Protein AF-A0A1H9KCN2-F1 (afdb_monomer)

Secondary structure (DSSP, 8-state):
------PEEEEEEEEEPPPPHHHHHHHHHHHHHHIIIIIHHHHHHHHHHHHHHHHS---HHHHHHHHHHHHHHHHHHHHHHHHHHHHS-HHHHHT-HHHHHHHHHHHHT-EEEEEE----HHHHHHHHHHHHHHHTTSPTT-EEEEEEEE-SS-EEEEEEEEEEE-

Radius of gyration: 21.63 Å; Cα contacts (8 Å, |Δi|>4): 217; chains: 1; bounding box: 53×31×70 Å

Solvent-accessible surface area (backbone atoms only — not comparable to full-atom values): 9187 Å² total; per-residue (Å²): 145,84,80,87,79,78,72,48,73,52,75,47,78,46,77,47,67,50,43,54,72,67,60,47,52,49,29,44,50,51,22,46,52,46,46,71,44,61,38,46,52,46,52,50,53,45,51,52,53,56,52,54,60,70,75,47,79,95,42,76,72,59,50,53,52,49,53,53,48,44,52,49,43,52,50,52,42,49,52,51,49,50,54,23,44,69,54,34,52,65,44,42,77,78,71,27,57,68,60,24,49,49,60,49,25,59,77,50,48,32,52,74,47,83,48,68,58,96,66,56,72,67,58,39,51,16,40,44,51,37,50,52,60,50,50,75,72,50,60,66,71,28,38,35,43,38,38,39,44,79,55,93,95,46,67,44,35,43,35,38,38,41,31,79,53,131

pLDDT: mean 90.13, std 10.5, range [42.56, 97.62]

Mean predicted aligned error: 6.19 Å

Structure (mmCIF, N/CA/C/O backbone):
data_AF-A0A1H9KCN2-F1
#
_entry.id   AF-A0A1H9KCN2-F1
#
loop_
_atom_site.group_PDB
_atom_site.id
_atom_site.type_symbol
_atom_site.label_atom_id
_atom_site.label_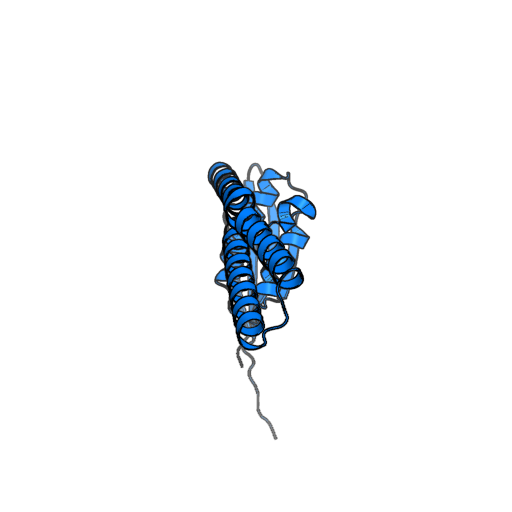alt_id
_atom_site.label_comp_id
_atom_site.label_asym_id
_atom_site.label_entity_id
_atom_site.label_seq_id
_atom_site.pdbx_PDB_ins_code
_atom_site.Cartn_x
_atom_site.Cartn_y
_atom_site.Cartn_z
_atom_site.occupancy
_atom_site.B_iso_or_equiv
_atom_site.auth_seq_id
_atom_site.auth_comp_id
_atom_site.auth_asym_id
_atom_site.auth_atom_id
_atom_site.pdbx_PDB_model_num
ATOM 1 N N . MET A 1 1 ? -31.052 -19.105 -33.909 1.00 42.56 1 MET A N 1
ATOM 2 C CA . MET A 1 1 ? -29.837 -19.694 -33.315 1.00 42.56 1 MET A CA 1
ATOM 3 C C . MET A 1 1 ? -28.618 -19.091 -34.001 1.00 42.56 1 MET A C 1
ATOM 5 O O . MET A 1 1 ? -28.196 -19.626 -35.012 1.00 42.56 1 MET A O 1
ATOM 9 N N . ASN A 1 2 ? -28.166 -17.924 -33.521 1.00 51.31 2 ASN A N 1
ATOM 10 C CA . ASN A 1 2 ? -26.773 -17.444 -33.496 1.00 51.31 2 ASN A CA 1
ATOM 11 C C . ASN A 1 2 ? -26.760 -16.040 -32.846 1.00 51.31 2 ASN A C 1
ATOM 13 O O . ASN A 1 2 ? -27.402 -15.145 -33.397 1.00 51.31 2 ASN A O 1
ATOM 17 N N . PRO A 1 3 ? -26.059 -15.810 -31.724 1.00 46.91 3 PRO A N 1
ATOM 18 C CA . PRO A 1 3 ? -25.582 -14.476 -31.404 1.00 46.91 3 PRO A CA 1
ATOM 19 C C . PRO A 1 3 ? -24.060 -14.512 -31.257 1.00 46.91 3 PRO A C 1
ATOM 21 O O . PRO A 1 3 ? -23.509 -15.115 -30.340 1.00 46.91 3 PRO A O 1
ATOM 24 N N . ILE A 1 4 ? -23.374 -13.841 -32.176 1.00 53.44 4 ILE A N 1
ATOM 25 C CA . ILE A 1 4 ? -21.955 -13.521 -32.045 1.00 53.44 4 ILE A CA 1
ATOM 26 C C . ILE A 1 4 ? -21.853 -12.457 -30.941 1.00 53.44 4 ILE A C 1
ATOM 28 O O . ILE A 1 4 ? -21.989 -11.265 -31.208 1.00 53.44 4 ILE A O 1
ATOM 32 N N . THR A 1 5 ? -21.642 -12.869 -29.690 1.00 50.44 5 THR A N 1
ATOM 33 C 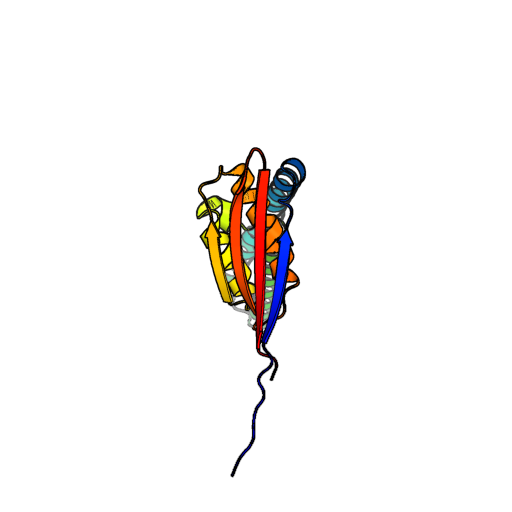CA . THR A 1 5 ? -21.125 -11.980 -28.642 1.00 50.44 5 THR A CA 1
ATOM 34 C C . THR A 1 5 ? -19.658 -11.721 -28.956 1.00 50.44 5 THR A C 1
ATOM 36 O O . THR A 1 5 ? -18.766 -12.517 -28.670 1.00 50.44 5 THR A O 1
ATOM 39 N N . ARG A 1 6 ? -19.404 -10.621 -29.663 1.00 47.88 6 ARG A N 1
ATOM 40 C CA . ARG A 1 6 ? -18.058 -10.197 -30.038 1.00 47.88 6 ARG A CA 1
ATOM 41 C C . ARG A 1 6 ? -17.423 -9.510 -28.830 1.00 47.88 6 ARG A C 1
ATOM 43 O O . ARG A 1 6 ? -17.562 -8.308 -28.654 1.00 47.88 6 ARG A O 1
ATOM 50 N N . TRP A 1 7 ? -16.765 -10.293 -27.984 1.00 55.81 7 TRP A N 1
ATOM 51 C CA . TRP A 1 7 ? -15.912 -9.791 -26.910 1.00 55.81 7 TRP A CA 1
ATOM 52 C C . TRP A 1 7 ? -14.724 -9.052 -27.534 1.00 55.81 7 TRP A C 1
ATOM 54 O O . TRP A 1 7 ? -13.924 -9.654 -28.252 1.00 55.81 7 TRP A O 1
ATOM 64 N N . TRP A 1 8 ? -14.603 -7.749 -27.293 1.00 61.22 8 TRP A N 1
ATOM 65 C CA . TRP A 1 8 ? -13.431 -6.982 -27.714 1.00 61.22 8 TRP A CA 1
ATOM 66 C C . TRP A 1 8 ? -12.437 -6.979 -26.554 1.00 61.22 8 TRP A C 1
ATOM 68 O O . TRP A 1 8 ? -12.775 -6.551 -25.448 1.00 61.22 8 TRP A O 1
ATOM 78 N N . ARG A 1 9 ? -11.213 -7.459 -26.791 1.00 71.44 9 ARG A N 1
ATOM 79 C CA . ARG A 1 9 ? -10.115 -7.311 -25.830 1.00 71.44 9 ARG A CA 1
ATOM 80 C C . ARG A 1 9 ? -9.362 -6.032 -26.143 1.00 71.44 9 ARG A C 1
ATOM 82 O O . ARG A 1 9 ? -8.805 -5.891 -27.232 1.00 71.44 9 ARG A O 1
ATOM 89 N N . ARG A 1 10 ? -9.361 -5.087 -25.204 1.00 80.19 10 ARG A N 1
ATOM 90 C CA . ARG A 1 10 ? -8.533 -3.887 -25.315 1.00 80.19 10 ARG A CA 1
ATOM 91 C C . ARG A 1 10 ? -7.201 -4.186 -24.649 1.00 80.19 10 ARG A C 1
ATOM 93 O O . ARG A 1 10 ? -7.153 -4.334 -23.432 1.00 80.19 10 ARG A O 1
ATOM 100 N N . VAL A 1 11 ? -6.152 -4.277 -25.461 1.00 87.38 11 VAL A N 1
ATOM 101 C CA . VAL A 1 11 ? -4.775 -4.415 -24.985 1.00 87.38 11 VAL A CA 1
ATOM 102 C C . VAL A 1 11 ? -4.088 -3.062 -25.088 1.00 87.38 11 VAL A C 1
ATOM 104 O O . VAL A 1 11 ? -4.148 -2.404 -26.130 1.00 87.38 11 VAL A O 1
ATOM 107 N N . ARG A 1 12 ? -3.444 -2.636 -24.005 1.00 91.88 12 ARG A N 1
ATOM 108 C CA . ARG A 1 12 ? -2.632 -1.422 -23.955 1.00 91.88 12 ARG A CA 1
ATOM 109 C C . ARG A 1 12 ? -1.282 -1.768 -23.351 1.00 91.88 12 ARG A C 1
ATOM 111 O O . ARG A 1 12 ? -1.225 -2.371 -22.290 1.00 91.88 12 ARG A O 1
ATOM 118 N N . THR A 1 13 ? -0.204 -1.337 -23.994 1.00 91.25 13 THR A N 1
ATOM 119 C CA . THR A 1 13 ? 1.143 -1.442 -23.426 1.00 91.25 13 THR A CA 1
ATOM 120 C C . THR A 1 13 ? 1.653 -0.052 -23.078 1.00 91.25 13 THR A C 1
ATOM 122 O O . THR A 1 13 ? 1.564 0.875 -23.886 1.00 91.25 13 THR A O 1
ATOM 125 N N . VAL A 1 14 ? 2.176 0.096 -21.867 1.00 93.38 14 VAL A N 1
ATOM 126 C CA . VAL A 1 14 ? 2.748 1.331 -21.336 1.00 93.38 14 VAL A CA 1
ATOM 127 C C . VAL A 1 14 ? 4.157 1.031 -20.854 1.00 93.38 14 VAL A C 1
ATOM 129 O O . VAL A 1 14 ? 4.377 0.079 -20.113 1.00 93.38 14 VAL A O 1
ATOM 132 N N . ARG A 1 15 ? 5.120 1.861 -21.252 1.00 94.06 15 ARG A N 1
ATOM 133 C CA . ARG A 1 15 ? 6.468 1.819 -20.688 1.00 94.06 15 ARG A CA 1
ATOM 134 C C . ARG A 1 15 ? 6.579 2.857 -19.586 1.00 94.06 15 ARG A C 1
ATOM 136 O O . ARG A 1 15 ? 6.456 4.052 -19.853 1.00 94.06 15 ARG A O 1
ATOM 143 N N . LEU A 1 16 ? 6.825 2.402 -18.367 1.00 93.38 16 LEU A N 1
ATOM 144 C CA . LEU A 1 16 ? 7.018 3.262 -17.212 1.00 93.38 16 LEU A CA 1
ATOM 145 C C . LEU A 1 16 ? 8.502 3.562 -17.025 1.00 93.38 16 LEU A C 1
ATOM 147 O O . LEU A 1 16 ? 9.373 2.698 -17.172 1.00 93.38 16 LEU A O 1
ATOM 151 N N . ARG A 1 17 ? 8.780 4.815 -16.673 1.00 91.56 17 ARG A N 1
ATOM 152 C CA . ARG A 1 17 ? 10.092 5.227 -16.190 1.00 91.56 17 ARG A CA 1
ATOM 153 C C . ARG A 1 17 ? 10.136 4.968 -14.681 1.00 91.56 17 ARG A C 1
ATOM 155 O O . ARG A 1 17 ? 9.235 5.447 -13.992 1.00 91.56 17 ARG A O 1
ATOM 162 N N . PRO A 1 18 ? 11.149 4.253 -14.160 1.00 91.56 18 PRO A N 1
ATOM 163 C CA . PRO A 1 18 ? 11.337 4.132 -12.720 1.00 91.56 18 PRO A CA 1
ATOM 164 C C . PRO A 1 18 ? 11.407 5.511 -12.058 1.00 91.56 18 PRO A C 1
ATOM 166 O O . PRO A 1 18 ? 11.976 6.449 -12.626 1.00 91.56 18 PRO A O 1
ATOM 169 N N . VAL A 1 19 ? 10.830 5.621 -10.863 1.00 94.56 19 VAL A N 1
ATOM 170 C CA . VAL A 1 19 ? 10.892 6.847 -10.059 1.00 94.56 19 VAL A CA 1
ATOM 171 C C . VAL A 1 19 ? 12.354 7.145 -9.728 1.00 94.56 19 VAL A C 1
ATOM 173 O O . VAL A 1 19 ? 13.133 6.233 -9.457 1.00 94.56 19 VAL A O 1
ATOM 176 N N . ASP A 1 20 ? 12.769 8.409 -9.774 1.00 93.62 20 ASP A N 1
ATOM 177 C CA . ASP A 1 20 ? 14.163 8.736 -9.489 1.00 93.62 20 ASP A CA 1
ATOM 178 C C . ASP A 1 20 ? 14.533 8.407 -8.023 1.00 93.62 20 ASP A C 1
ATOM 180 O O . ASP A 1 20 ? 13.669 8.448 -7.136 1.00 93.62 20 ASP A O 1
ATOM 184 N N . PRO A 1 21 ? 15.806 8.075 -7.734 1.00 91.69 21 PRO A N 1
ATOM 185 C CA . PRO A 1 21 ? 16.217 7.657 -6.394 1.00 91.69 21 PRO A CA 1
ATOM 186 C C . PRO A 1 21 ? 15.945 8.695 -5.299 1.00 91.69 21 PRO A C 1
ATOM 188 O O . PRO A 1 21 ? 15.625 8.320 -4.170 1.00 91.69 21 PRO A O 1
ATOM 191 N N . THR A 1 22 ? 16.035 9.988 -5.621 1.00 95.62 22 THR A N 1
ATOM 192 C CA . THR A 1 22 ? 15.799 11.079 -4.667 1.00 95.62 22 THR A CA 1
ATOM 193 C C . THR A 1 22 ? 14.328 11.134 -4.272 1.00 95.62 22 THR A C 1
ATOM 195 O O . THR A 1 22 ? 14.011 11.149 -3.083 1.00 95.62 22 THR A O 1
ATOM 198 N N . THR A 1 23 ? 13.418 11.071 -5.244 1.00 96.56 23 THR A N 1
ATOM 199 C CA . THR A 1 23 ? 11.975 10.991 -4.993 1.00 96.56 23 THR A CA 1
ATOM 200 C C . THR A 1 23 ? 11.601 9.703 -4.259 1.00 96.56 23 THR A C 1
ATOM 202 O O . THR A 1 23 ? 10.761 9.739 -3.360 1.00 96.56 23 THR A O 1
ATOM 205 N N . CYS A 1 24 ? 12.241 8.569 -4.570 1.00 95.12 24 CYS A N 1
ATOM 206 C CA . CYS A 1 24 ? 12.040 7.321 -3.822 1.00 95.12 24 CYS A CA 1
ATOM 207 C C . CYS A 1 24 ? 12.402 7.487 -2.341 1.00 95.12 24 CYS A C 1
ATOM 209 O O . CYS A 1 24 ? 11.624 7.105 -1.465 1.00 95.12 24 CYS A O 1
ATOM 211 N N . ALA A 1 25 ? 13.571 8.070 -2.061 1.00 95.25 25 ALA A N 1
ATOM 212 C CA . ALA A 1 25 ? 14.034 8.320 -0.702 1.00 95.25 25 ALA A CA 1
ATOM 213 C C . ALA A 1 25 ? 13.110 9.294 0.042 1.00 95.25 25 ALA A C 1
ATOM 215 O O . ALA A 1 25 ? 12.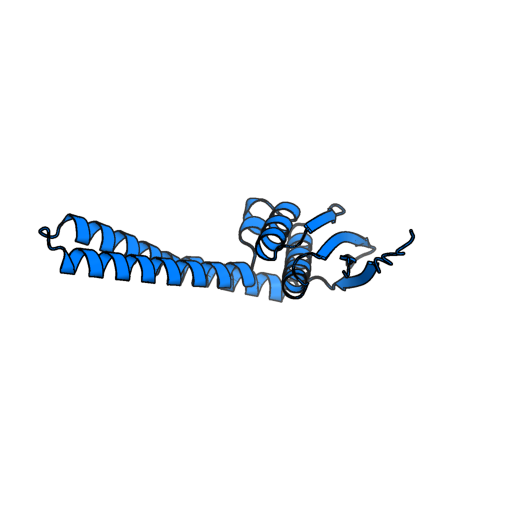755 9.030 1.189 1.00 95.25 25 ALA A O 1
ATOM 216 N N . LEU A 1 26 ? 12.663 10.365 -0.623 1.00 97.62 26 LEU A N 1
ATOM 217 C CA . LEU A 1 26 ? 11.714 11.325 -0.061 1.00 97.62 26 LEU A CA 1
ATOM 218 C C . LEU A 1 26 ? 10.378 10.659 0.290 1.00 97.62 26 LEU A C 1
ATOM 220 O O . LEU A 1 26 ? 9.910 10.798 1.415 1.00 97.62 26 LEU A O 1
ATOM 224 N N . ARG A 1 27 ? 9.780 9.902 -0.639 1.00 97.25 27 ARG A N 1
ATOM 225 C CA . ARG A 1 27 ? 8.501 9.204 -0.409 1.00 97.25 27 ARG A CA 1
ATOM 226 C C . ARG A 1 27 ? 8.592 8.208 0.740 1.00 97.25 27 ARG A C 1
ATOM 228 O O . ARG A 1 27 ? 7.682 8.151 1.559 1.00 97.25 27 ARG A O 1
ATOM 235 N N . ARG A 1 28 ? 9.698 7.464 0.827 1.00 95.38 28 ARG A N 1
ATOM 236 C CA . ARG A 1 28 ? 9.964 6.557 1.948 1.00 95.38 28 ARG A CA 1
ATOM 237 C C . ARG A 1 28 ? 10.134 7.309 3.270 1.00 95.38 28 ARG A C 1
ATOM 239 O O . ARG A 1 28 ? 9.636 6.854 4.289 1.00 95.38 28 ARG A O 1
ATOM 246 N N . GLY A 1 29 ? 10.833 8.444 3.259 1.00 95.25 29 GLY A N 1
ATOM 247 C CA . GLY A 1 29 ? 10.976 9.303 4.436 1.00 95.25 29 GLY A CA 1
ATOM 248 C C . GLY A 1 29 ? 9.625 9.815 4.931 1.00 95.25 29 GLY A C 1
ATOM 249 O O . GLY A 1 29 ? 9.318 9.663 6.104 1.00 95.25 29 GLY A O 1
ATOM 250 N N . LEU A 1 30 ? 8.789 10.324 4.022 1.00 96.25 30 LEU A N 1
ATOM 251 C CA . LEU A 1 30 ? 7.445 10.808 4.341 1.00 96.25 30 LEU A CA 1
ATOM 252 C C . LEU A 1 30 ? 6.529 9.703 4.879 1.00 96.25 30 LEU A C 1
ATOM 254 O O . LEU A 1 30 ? 5.803 9.937 5.840 1.00 96.25 30 LEU A O 1
ATOM 258 N N . GLU A 1 31 ? 6.555 8.510 4.279 1.00 95.31 31 GLU A N 1
ATOM 259 C CA . GLU A 1 31 ? 5.802 7.357 4.788 1.00 95.31 31 GLU A CA 1
ATOM 260 C C . GLU A 1 31 ? 6.227 7.004 6.213 1.00 95.31 31 GLU A C 1
ATOM 262 O O . GLU A 1 31 ? 5.377 6.877 7.095 1.00 95.31 31 GLU A O 1
ATOM 267 N N . ARG A 1 32 ? 7.538 6.941 6.459 1.00 94.31 32 ARG A N 1
ATOM 268 C CA . ARG A 1 32 ? 8.074 6.671 7.788 1.00 94.31 32 ARG A CA 1
ATOM 269 C C . ARG A 1 32 ? 7.677 7.751 8.789 1.00 94.31 32 ARG A C 1
ATOM 271 O O . ARG A 1 32 ? 7.217 7.415 9.869 1.00 94.31 32 ARG A O 1
ATOM 278 N N . ASP A 1 33 ? 7.807 9.028 8.442 1.00 95.31 33 ASP A N 1
ATOM 279 C CA . ASP A 1 33 ? 7.463 10.135 9.342 1.00 95.31 33 ASP A CA 1
ATOM 280 C C . ASP A 1 33 ? 5.958 10.146 9.676 1.00 95.31 33 ASP A C 1
ATOM 282 O O . ASP A 1 33 ? 5.566 10.447 10.808 1.00 95.31 33 ASP A O 1
ATOM 286 N N . LEU A 1 34 ? 5.107 9.769 8.714 1.00 94.00 34 LEU A N 1
ATOM 287 C CA . LEU A 1 34 ? 3.665 9.623 8.910 1.00 94.00 34 LEU A CA 1
ATOM 288 C C . LEU A 1 34 ? 3.327 8.456 9.848 1.00 94.00 34 LEU A C 1
ATOM 290 O O . LEU A 1 34 ? 2.450 8.580 10.710 1.00 94.00 34 LEU A O 1
ATOM 294 N N . ASN A 1 35 ? 4.014 7.327 9.679 1.00 91.00 35 ASN A N 1
ATOM 295 C CA . ASN A 1 35 ? 3.764 6.133 10.470 1.00 91.00 35 ASN A CA 1
ATOM 296 C C . ASN A 1 35 ? 4.352 6.257 11.885 1.00 91.00 35 ASN A C 1
ATOM 298 O O . ASN A 1 35 ? 3.648 6.036 12.869 1.00 91.00 35 ASN A O 1
ATOM 302 N N . ASP A 1 36 ? 5.611 6.674 11.996 1.00 92.00 36 ASP A N 1
ATOM 303 C CA . ASP A 1 36 ? 6.328 6.792 13.266 1.00 92.00 36 ASP A CA 1
ATOM 304 C C . ASP A 1 36 ? 5.818 7.957 14.125 1.00 92.00 36 ASP A C 1
ATOM 306 O O . ASP A 1 36 ? 5.896 7.907 15.348 1.00 92.00 36 ASP A O 1
ATOM 310 N N . GLY A 1 37 ? 5.271 9.012 13.518 1.00 92.50 37 GLY A N 1
ATOM 311 C CA . GLY A 1 37 ? 4.725 10.148 14.257 1.00 92.50 37 GLY A CA 1
ATOM 312 C C . GLY A 1 37 ? 3.212 10.031 14.480 1.00 92.50 37 GLY A C 1
ATOM 313 O O . GLY A 1 37 ? 2.768 9.507 15.506 1.00 92.50 37 GLY A O 1
ATOM 314 N N . PRO A 1 38 ? 2.385 10.584 13.574 1.00 94.38 38 PRO A N 1
ATOM 315 C CA . PRO A 1 38 ? 0.932 10.607 13.722 1.00 94.38 38 PRO A CA 1
ATOM 316 C C . PRO A 1 38 ? 0.288 9.241 13.986 1.00 94.38 38 PRO A C 1
ATOM 318 O O . PRO A 1 38 ? -0.491 9.134 14.932 1.00 94.38 38 PRO A O 1
ATOM 321 N N . ALA A 1 39 ? 0.613 8.205 13.204 1.00 94.44 39 ALA A N 1
ATOM 322 C CA . ALA A 1 39 ? -0.075 6.917 13.317 1.00 94.44 39 ALA A CA 1
ATOM 323 C C . ALA A 1 39 ? 0.218 6.214 14.654 1.00 94.44 39 ALA A C 1
ATOM 325 O O . ALA A 1 39 ? -0.710 5.740 15.310 1.00 94.44 39 ALA A O 1
ATOM 326 N N . GLN A 1 40 ? 1.477 6.208 15.110 1.00 95.19 40 GLN A N 1
ATOM 327 C CA . GLN A 1 40 ? 1.837 5.674 16.429 1.00 95.19 40 GLN A CA 1
ATOM 328 C C . GLN A 1 40 ? 1.136 6.418 17.573 1.00 95.19 40 GLN A C 1
ATOM 330 O O . GLN A 1 40 ? 0.629 5.777 18.493 1.00 95.19 40 GLN A O 1
ATOM 335 N N . ARG A 1 41 ? 1.035 7.754 17.509 1.00 95.62 41 ARG A N 1
ATOM 336 C CA . ARG A 1 41 ? 0.314 8.532 18.533 1.00 95.62 41 ARG A CA 1
ATOM 337 C C . ARG A 1 41 ? -1.181 8.221 18.560 1.00 95.62 41 ARG A C 1
ATOM 339 O O . ARG A 1 41 ? -1.735 8.053 19.639 1.00 95.62 41 ARG A O 1
ATOM 346 N N . VAL A 1 42 ? -1.832 8.107 17.400 1.00 96.69 42 VAL A N 1
ATOM 347 C CA . VAL A 1 42 ? -3.258 7.731 17.323 1.00 96.69 42 VAL A CA 1
ATOM 348 C C . VAL A 1 42 ? -3.482 6.319 17.873 1.00 96.69 42 VAL A C 1
ATOM 350 O O . VAL A 1 42 ? -4.437 6.091 18.617 1.00 96.69 42 VAL A O 1
ATOM 353 N N . ALA A 1 43 ? -2.583 5.379 17.569 1.00 96.31 43 ALA A N 1
ATOM 354 C CA . ALA A 1 43 ? -2.643 4.028 18.119 1.00 96.31 43 ALA A CA 1
ATOM 355 C C . ALA A 1 43 ? -2.492 4.022 19.651 1.00 96.31 43 ALA A C 1
ATOM 357 O O . ALA A 1 43 ? -3.276 3.363 20.330 1.00 96.31 43 ALA A O 1
ATOM 358 N N . ALA A 1 44 ? -1.547 4.794 20.199 1.00 96.44 44 ALA A N 1
ATOM 359 C CA . ALA A 1 44 ? -1.364 4.927 21.645 1.00 96.44 44 ALA A CA 1
ATOM 360 C C . ALA A 1 44 ? -2.610 5.508 22.332 1.00 96.44 44 ALA A C 1
ATOM 362 O O . ALA A 1 44 ? -3.103 4.922 23.290 1.00 96.44 44 ALA A O 1
ATOM 363 N N . LEU A 1 45 ? -3.182 6.586 21.784 1.00 96.12 45 LEU A N 1
ATOM 364 C CA . LEU A 1 45 ? -4.420 7.184 22.301 1.00 96.12 45 LEU A CA 1
ATOM 365 C C . LEU A 1 45 ? -5.605 6.209 22.263 1.00 96.12 45 LEU A C 1
ATOM 367 O O . LEU A 1 45 ? -6.430 6.209 23.171 1.00 96.12 45 LEU A O 1
ATOM 371 N N . SER A 1 46 ? -5.682 5.357 21.237 1.00 95.19 46 SER A N 1
ATOM 372 C CA . SER A 1 46 ? -6.724 4.324 21.141 1.00 95.19 46 SER A CA 1
ATOM 373 C C . SER A 1 46 ? -6.601 3.293 22.267 1.00 95.19 46 SER A C 1
ATOM 375 O O . SER A 1 46 ? -7.606 2.893 22.850 1.00 95.19 46 SER A O 1
ATOM 377 N N . VAL A 1 47 ? -5.368 2.890 22.597 1.00 95.50 47 VAL A N 1
ATOM 378 C CA . VAL A 1 47 ? -5.086 1.971 23.711 1.00 95.50 47 VAL A CA 1
ATOM 379 C C . VAL A 1 47 ? -5.386 2.635 25.053 1.00 95.50 47 VAL A C 1
ATOM 381 O O . VAL A 1 47 ? -6.080 2.038 25.871 1.00 95.50 47 VAL A O 1
ATOM 384 N N . GLU A 1 48 ? -4.919 3.866 25.277 1.00 95.38 48 GLU A N 1
ATOM 385 C CA . GLU A 1 48 ? -5.196 4.619 26.508 1.00 95.38 48 GLU A CA 1
ATOM 386 C C . GLU A 1 48 ? -6.701 4.785 26.744 1.00 95.38 48 GLU A C 1
ATOM 388 O O . GLU A 1 48 ? -7.179 4.541 27.849 1.00 95.38 48 GLU A O 1
ATOM 393 N N . LEU A 1 49 ? -7.468 5.111 25.699 1.00 94.44 49 LEU A N 1
ATOM 394 C CA . LEU A 1 49 ? -8.924 5.211 25.784 1.00 94.44 49 LEU A CA 1
ATOM 395 C C . LEU A 1 49 ? -9.577 3.871 26.162 1.00 94.44 49 LEU A C 1
ATOM 397 O O . LEU A 1 49 ? -10.513 3.855 26.957 1.00 94.44 49 LEU A O 1
ATOM 401 N N . GLY A 1 50 ? -9.080 2.754 25.623 1.00 91.88 50 GLY A N 1
ATOM 402 C CA . GLY A 1 50 ? -9.555 1.414 25.982 1.00 91.88 50 GLY A CA 1
ATOM 403 C C . GLY A 1 50 ? -9.200 0.983 27.405 1.00 91.88 50 GLY A C 1
ATOM 404 O O . GLY A 1 50 ? -9.965 0.261 28.035 1.00 91.88 50 GLY A O 1
ATOM 405 N N . LEU A 1 51 ? -8.074 1.444 27.950 1.00 93.69 51 LEU A N 1
ATOM 406 C CA . L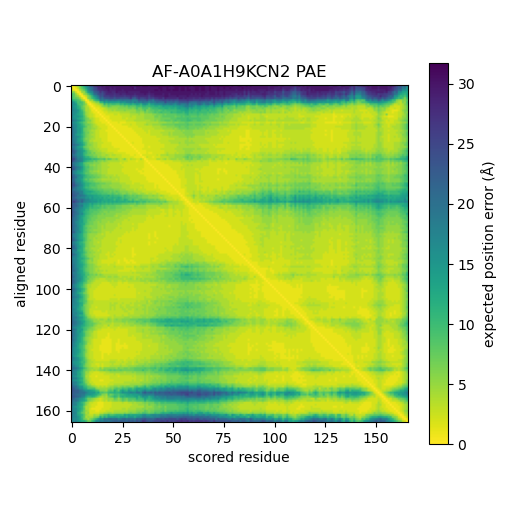EU A 1 51 ? -7.750 1.219 29.361 1.00 93.69 51 LEU A CA 1
ATOM 407 C C . LEU A 1 51 ? -8.664 2.050 30.266 1.00 93.69 51 LEU A C 1
ATOM 409 O O . LEU A 1 51 ? -9.268 1.512 31.189 1.00 93.69 51 LEU A O 1
ATOM 413 N N . LEU A 1 52 ? -8.855 3.332 29.941 1.00 91.81 52 LEU A N 1
ATOM 414 C CA . LEU A 1 52 ? -9.760 4.210 30.684 1.00 91.81 52 LEU A CA 1
ATOM 415 C C . LEU A 1 52 ? -11.199 3.684 30.691 1.00 91.81 52 LEU A C 1
ATOM 417 O O . LEU A 1 52 ? -11.881 3.812 31.702 1.00 91.81 52 LEU A O 1
ATOM 421 N N . SER A 1 53 ? -11.666 3.066 29.602 1.00 89.44 53 SER A N 1
ATOM 422 C CA . SER A 1 53 ? -13.011 2.481 29.562 1.00 89.44 53 SER A CA 1
ATOM 423 C C . SER A 1 53 ? -13.198 1.313 30.523 1.00 89.44 53 SER A C 1
ATOM 425 O O . SER A 1 53 ? -14.310 1.094 30.989 1.00 89.44 53 SER A O 1
ATOM 427 N N . VAL A 1 54 ? -12.128 0.574 30.831 1.00 90.25 54 VAL A N 1
ATOM 428 C CA . VAL A 1 54 ? -12.166 -0.543 31.787 1.00 90.25 54 VAL A CA 1
ATOM 429 C C . VAL A 1 54 ? -12.242 -0.042 33.232 1.00 90.25 54 VAL A C 1
ATOM 431 O O . VAL A 1 54 ? -12.879 -0.685 34.064 1.00 90.25 54 VAL A O 1
ATOM 434 N N . ASP A 1 55 ? -11.636 1.109 33.527 1.00 90.56 55 ASP A N 1
ATOM 435 C CA . ASP A 1 55 ? -11.588 1.683 34.879 1.00 90.56 55 ASP A CA 1
ATOM 436 C C . ASP A 1 55 ? -12.861 2.466 35.263 1.00 90.56 55 ASP A C 1
ATOM 438 O O . ASP A 1 55 ? -13.040 2.851 36.425 1.00 90.56 55 ASP A O 1
ATOM 442 N N . LEU A 1 56 ? -13.752 2.733 34.303 1.00 88.88 56 LEU A N 1
ATOM 443 C CA . LEU A 1 56 ? -14.965 3.519 34.518 1.00 88.88 56 LEU A CA 1
ATOM 444 C C . LEU A 1 56 ? -16.132 2.663 35.051 1.00 88.88 56 LEU A C 1
ATOM 446 O O . LEU A 1 56 ? -16.302 1.514 34.646 1.00 88.88 56 LEU A O 1
ATOM 450 N N . PRO A 1 57 ? -16.992 3.219 35.931 1.00 91.56 57 PRO A N 1
ATOM 451 C CA . PRO A 1 57 ? -18.237 2.565 36.320 1.00 91.56 57 PRO A CA 1
ATOM 452 C C . PRO A 1 57 ? -19.135 2.331 35.106 1.00 91.56 57 PRO A C 1
ATOM 454 O O . PRO A 1 57 ? -19.237 3.204 34.240 1.00 91.56 57 PRO A O 1
ATOM 457 N N . ASP A 1 58 ? -19.842 1.200 35.089 1.00 89.94 58 ASP A N 1
ATOM 458 C CA . ASP A 1 58 ? -20.716 0.850 33.972 1.00 89.94 58 ASP A CA 1
ATOM 459 C C . ASP A 1 58 ? -21.793 1.923 33.740 1.00 89.94 58 ASP A C 1
ATOM 461 O O . ASP A 1 58 ? -22.649 2.194 34.590 1.00 89.94 58 ASP A O 1
ATOM 465 N N . ASN A 1 59 ? -21.720 2.563 32.575 1.00 93.31 59 ASN A N 1
ATOM 466 C CA . ASN A 1 59 ? -22.665 3.568 32.127 1.00 93.31 59 ASN A CA 1
ATOM 467 C C . ASN A 1 59 ? -22.897 3.387 30.620 1.00 93.31 59 ASN A C 1
ATOM 469 O O . ASN A 1 59 ? -22.051 3.795 29.822 1.00 93.31 59 ASN A O 1
ATOM 473 N N . PRO A 1 60 ? -24.063 2.863 30.199 1.00 90.94 60 PRO A N 1
ATOM 474 C CA . PRO A 1 60 ? -24.331 2.552 28.794 1.00 90.94 60 PRO A CA 1
ATOM 475 C C . PRO A 1 60 ? -24.161 3.737 27.836 1.00 90.94 60 PRO A C 1
ATOM 477 O O . PRO A 1 60 ? -23.746 3.560 26.694 1.00 90.94 60 PRO A O 1
ATOM 480 N N . THR A 1 61 ? -24.461 4.958 28.292 1.00 93.50 61 THR A N 1
ATOM 481 C CA . THR A 1 61 ? -24.315 6.163 27.459 1.00 93.50 61 THR A CA 1
ATOM 482 C C . THR A 1 61 ? -22.846 6.542 27.286 1.00 93.50 61 THR A C 1
ATOM 484 O O . THR A 1 61 ? -22.440 6.964 26.206 1.00 93.50 61 THR A O 1
ATOM 487 N N . LEU A 1 62 ? -22.046 6.408 28.347 1.00 92.38 62 LEU A N 1
ATOM 488 C CA . LEU A 1 62 ? -20.613 6.682 28.299 1.00 92.38 62 LEU A CA 1
ATOM 489 C C . LEU A 1 62 ? -19.875 5.619 27.480 1.00 92.38 62 LEU A C 1
ATOM 491 O O . LEU A 1 62 ? -19.066 5.986 26.634 1.00 92.38 62 LEU A O 1
ATOM 495 N N . ASN A 1 63 ? -20.215 4.341 27.669 1.00 91.56 63 ASN A N 1
ATOM 496 C CA . ASN A 1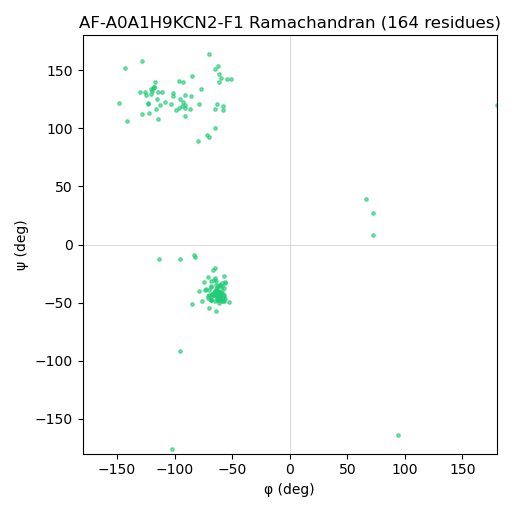 63 ? -19.648 3.222 26.915 1.00 91.56 63 ASN A CA 1
ATOM 497 C C . ASN A 1 63 ? -19.872 3.415 25.410 1.00 91.56 63 ASN A C 1
ATOM 499 O O . ASN A 1 63 ? -18.914 3.399 24.647 1.00 91.56 63 ASN A O 1
ATOM 503 N N . GLY A 1 64 ? -21.105 3.739 24.994 1.00 93.44 64 GLY A N 1
ATOM 504 C CA . GLY A 1 64 ? -21.402 3.998 23.581 1.00 93.44 64 GLY A CA 1
ATOM 505 C C . GLY A 1 64 ? -20.579 5.149 22.985 1.00 93.44 64 GLY A C 1
ATOM 506 O O . GLY A 1 64 ? -20.085 5.041 21.867 1.00 93.44 64 GLY A O 1
ATOM 507 N N . ARG A 1 65 ? -20.350 6.231 23.743 1.00 94.81 65 ARG A N 1
ATOM 508 C CA . ARG A 1 65 ? -19.490 7.344 23.295 1.00 94.81 65 ARG A CA 1
ATOM 509 C C . ARG A 1 65 ? -18.019 6.951 23.189 1.00 94.81 65 ARG A C 1
ATOM 511 O O . ARG A 1 65 ? -17.318 7.458 22.317 1.00 94.81 65 ARG A O 1
ATOM 518 N N . ILE A 1 66 ? -17.535 6.100 24.091 1.00 94.38 66 ILE A N 1
ATOM 519 C CA . ILE A 1 66 ? -16.162 5.599 24.029 1.00 94.38 66 ILE A CA 1
ATOM 520 C C . ILE A 1 66 ? -15.989 4.698 22.804 1.00 94.38 66 ILE A C 1
ATOM 522 O O . ILE A 1 66 ? -15.018 4.881 22.073 1.00 94.38 66 ILE A O 1
ATOM 526 N N . ASP A 1 67 ? -16.944 3.810 22.534 1.00 93.12 67 ASP A N 1
ATOM 527 C CA . ASP A 1 67 ? -16.930 2.948 21.348 1.00 93.12 67 ASP A CA 1
ATOM 528 C C . ASP A 1 67 ? -16.924 3.779 20.052 1.00 93.12 67 ASP A C 1
ATOM 530 O O . ASP A 1 67 ? -16.129 3.524 19.144 1.00 93.12 67 ASP A O 1
ATOM 534 N N . GLU A 1 68 ? -17.745 4.834 19.975 1.00 96.12 68 GLU A N 1
ATOM 535 C CA . GLU A 1 68 ? -17.750 5.782 18.849 1.00 96.12 68 GLU A CA 1
ATOM 536 C C . GLU A 1 68 ? -16.392 6.481 18.662 1.00 96.12 68 GLU A C 1
ATOM 538 O O . GLU A 1 68 ? -15.899 6.625 17.535 1.00 96.12 68 GLU A O 1
ATOM 543 N N . LEU A 1 69 ? -15.757 6.905 19.759 1.00 96.31 69 LEU A N 1
ATOM 544 C CA . LEU A 1 69 ? -14.435 7.532 19.728 1.00 96.31 69 LEU A CA 1
ATOM 545 C C . LEU A 1 69 ? -13.342 6.542 19.311 1.00 96.31 69 LEU A C 1
ATOM 547 O O . LEU A 1 69 ? -12.4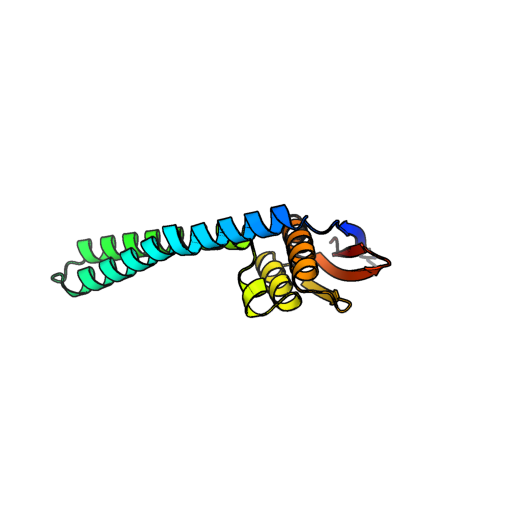99 6.890 18.484 1.00 96.31 69 LEU A O 1
ATOM 551 N N . GLN A 1 70 ? -13.366 5.309 19.822 1.00 95.69 70 GLN A N 1
ATOM 552 C CA . GLN A 1 70 ? -12.442 4.253 19.403 1.00 95.69 70 GLN A CA 1
ATOM 553 C C . GLN A 1 70 ? -12.601 3.931 17.916 1.00 95.69 70 GLN A C 1
ATOM 555 O O . GLN A 1 70 ? -11.602 3.839 17.200 1.00 95.69 70 GLN A O 1
ATOM 560 N N . GLY A 1 71 ? -13.840 3.832 17.427 1.00 96.56 71 GLY A N 1
ATOM 561 C CA . GLY A 1 71 ? -14.129 3.654 16.005 1.00 96.56 71 GLY A CA 1
ATOM 562 C C . GLY A 1 71 ? -13.586 4.805 15.154 1.00 96.56 71 GLY A C 1
ATOM 563 O O . GLY A 1 71 ? -12.966 4.572 14.116 1.00 96.56 71 GLY A O 1
ATOM 564 N N . SER A 1 72 ? -13.734 6.044 15.628 1.00 97.19 72 SER A N 1
ATOM 565 C CA . SER A 1 72 ? -13.204 7.236 14.951 1.00 97.19 72 SER A CA 1
ATOM 566 C C . SER A 1 72 ? -11.671 7.246 14.906 1.00 97.19 72 SER A C 1
ATOM 568 O O . SER A 1 72 ? -11.088 7.523 13.860 1.00 97.19 72 SER A O 1
ATOM 570 N N . LEU A 1 73 ? -10.996 6.892 16.005 1.00 96.94 73 LEU A N 1
ATOM 571 C CA . LEU A 1 73 ? -9.533 6.774 16.037 1.00 96.94 73 LEU A CA 1
ATOM 572 C C . LEU A 1 73 ? -9.030 5.650 15.123 1.00 96.94 73 LEU A C 1
ATOM 574 O O . LEU A 1 73 ? -8.031 5.827 14.423 1.00 96.94 73 LEU A O 1
ATOM 578 N N . ALA A 1 74 ? -9.734 4.517 15.083 1.00 95.94 74 ALA A N 1
ATOM 579 C CA . ALA A 1 74 ? -9.419 3.415 14.182 1.00 95.94 74 ALA A CA 1
ATOM 580 C C . ALA A 1 74 ? -9.562 3.824 12.706 1.00 95.94 74 ALA A C 1
ATOM 582 O O . ALA A 1 74 ? -8.698 3.477 11.898 1.00 95.94 74 ALA A O 1
ATOM 583 N N . ALA A 1 75 ? -10.596 4.599 12.364 1.00 97.19 75 ALA A N 1
ATOM 584 C CA . ALA A 1 75 ? -10.781 5.147 11.022 1.00 97.19 75 ALA A CA 1
ATOM 585 C C . ALA A 1 75 ? -9.642 6.105 10.638 1.00 97.19 75 ALA A C 1
ATOM 587 O O . ALA A 1 75 ? -9.012 5.919 9.600 1.00 97.19 75 ALA A O 1
ATOM 588 N N . VAL A 1 76 ? -9.287 7.050 11.517 1.00 97.06 76 VAL A N 1
ATOM 589 C CA . VAL A 1 76 ? -8.148 7.961 11.296 1.00 97.06 76 VAL A CA 1
ATOM 590 C C . VAL A 1 76 ? -6.844 7.181 11.108 1.00 97.06 76 VAL A C 1
ATOM 592 O O . VAL A 1 76 ? -6.043 7.490 10.227 1.00 97.06 76 VAL A O 1
ATOM 595 N N . LEU A 1 77 ? -6.615 6.139 11.909 1.00 96.06 77 LEU A N 1
ATOM 596 C CA . LEU A 1 77 ? -5.431 5.296 11.775 1.00 96.06 77 LEU A CA 1
ATOM 597 C C . LEU A 1 77 ? -5.405 4.539 10.438 1.00 96.06 77 LEU A C 1
ATOM 599 O O . LEU A 1 77 ? -4.335 4.381 9.846 1.00 96.06 77 LEU A O 1
ATOM 603 N N . ALA A 1 78 ? -6.560 4.070 9.960 1.00 94.69 78 ALA A N 1
ATOM 604 C CA . ALA A 1 78 ? -6.684 3.445 8.648 1.00 94.69 78 ALA A CA 1
ATOM 605 C C . ALA A 1 78 ? -6.358 4.443 7.525 1.00 94.69 78 ALA A C 1
ATOM 607 O O . ALA A 1 78 ? -5.514 4.137 6.685 1.00 94.69 78 ALA A O 1
ATOM 608 N N . GLU A 1 79 ? -6.913 5.657 7.567 1.00 95.31 79 GLU A N 1
ATOM 609 C CA . GLU A 1 79 ? -6.628 6.724 6.596 1.00 95.31 79 GLU A CA 1
ATOM 610 C C . GLU A 1 79 ? -5.134 7.082 6.553 1.00 95.31 79 GLU A C 1
ATOM 612 O O . GLU A 1 79 ? -4.536 7.166 5.480 1.00 95.31 79 GLU A O 1
ATOM 617 N N . LEU A 1 80 ? -4.484 7.222 7.714 1.00 95.19 80 LEU A N 1
ATOM 618 C CA . LEU A 1 80 ? -3.042 7.487 7.784 1.00 95.19 80 LEU A CA 1
ATOM 619 C C . LEU A 1 80 ? -2.223 6.370 7.124 1.00 95.19 80 LEU A C 1
ATOM 621 O O . LEU A 1 80 ? -1.269 6.646 6.394 1.00 95.19 80 LEU A O 1
ATOM 625 N N . ARG A 1 81 ? -2.600 5.105 7.340 1.00 92.44 81 ARG A N 1
ATOM 626 C CA . ARG A 1 81 ? -1.941 3.950 6.708 1.00 92.44 81 ARG A CA 1
ATOM 627 C C . ARG A 1 81 ? -2.193 3.891 5.208 1.00 92.44 81 ARG A C 1
ATOM 629 O O . ARG A 1 81 ? -1.294 3.507 4.461 1.00 92.44 81 ARG A O 1
ATOM 636 N N . GLU A 1 82 ? -3.381 4.276 4.753 1.00 91.94 82 GLU A N 1
ATOM 637 C CA . GLU A 1 82 ? -3.683 4.389 3.327 1.00 91.94 82 GLU A CA 1
ATOM 638 C C . GLU A 1 82 ? -2.817 5.459 2.661 1.00 91.94 82 GLU A C 1
ATOM 640 O O . GLU A 1 82 ? -2.200 5.188 1.627 1.00 91.94 82 GLU A O 1
ATOM 645 N N . ILE A 1 83 ? -2.681 6.630 3.290 1.00 94.00 83 ILE A N 1
ATOM 646 C CA . ILE A 1 83 ? -1.803 7.706 2.817 1.00 94.00 83 ILE A CA 1
ATOM 647 C C . ILE A 1 83 ? -0.343 7.232 2.794 1.00 94.00 83 ILE A C 1
ATOM 649 O O . ILE A 1 83 ? 0.337 7.378 1.775 1.00 94.00 83 ILE A O 1
ATOM 653 N N . GLY A 1 84 ? 0.137 6.604 3.871 1.00 94.06 84 GLY A N 1
ATOM 654 C CA . GLY A 1 84 ? 1.493 6.052 3.946 1.00 94.06 84 GLY A CA 1
ATOM 655 C C . GLY A 1 84 ? 1.754 5.022 2.846 1.00 94.06 84 GLY A C 1
ATOM 656 O O . GLY A 1 84 ? 2.710 5.144 2.083 1.00 94.06 84 GLY A O 1
ATOM 657 N N . GLY A 1 85 ? 0.835 4.072 2.665 1.00 91.62 85 GLY A N 1
ATOM 658 C CA . GLY A 1 85 ? 0.915 3.060 1.614 1.00 91.62 85 GLY A CA 1
ATOM 659 C C . GLY A 1 85 ? 0.777 3.614 0.190 1.00 91.62 85 GLY A C 1
ATOM 660 O O . GLY A 1 85 ? 1.219 2.960 -0.761 1.00 91.62 85 GLY A O 1
ATOM 661 N N . ALA A 1 86 ? 0.180 4.798 0.013 1.00 92.06 86 ALA A N 1
ATOM 662 C CA . ALA A 1 86 ? 0.178 5.516 -1.259 1.00 92.06 86 ALA A CA 1
ATOM 663 C C . ALA A 1 86 ? 1.559 6.123 -1.563 1.00 92.06 86 ALA A C 1
ATOM 665 O O . ALA A 1 86 ? 2.028 6.068 -2.708 1.00 92.06 86 ALA A O 1
ATOM 666 N N . LEU A 1 87 ? 2.243 6.633 -0.536 1.00 94.94 87 LEU A N 1
ATOM 667 C CA . LEU A 1 87 ? 3.600 7.164 -0.634 1.00 94.94 87 LEU A CA 1
ATOM 668 C C . LEU A 1 87 ? 4.621 6.055 -0.879 1.00 94.94 87 LEU A C 1
ATOM 670 O O . LEU A 1 87 ? 5.352 6.126 -1.865 1.00 94.94 87 LEU A O 1
ATOM 674 N N . TYR A 1 88 ? 4.659 5.030 -0.034 1.00 94.88 88 TYR A N 1
ATOM 675 C CA . TYR A 1 88 ? 5.608 3.929 -0.147 1.00 94.88 88 TYR A CA 1
ATOM 676 C C . TYR A 1 88 ? 4.974 2.630 0.375 1.00 94.88 88 TYR A C 1
ATOM 678 O O . TYR A 1 88 ? 4.561 2.580 1.530 1.00 94.88 88 TYR A O 1
ATOM 686 N N . PRO A 1 89 ? 4.872 1.556 -0.432 1.00 93.00 89 PRO A N 1
ATOM 687 C CA . PRO A 1 89 ? 4.292 0.304 0.045 1.00 93.00 89 PRO A CA 1
ATOM 688 C C . PRO A 1 89 ? 5.132 -0.293 1.192 1.00 93.00 89 PRO A C 1
ATOM 690 O O . PRO A 1 89 ? 6.302 -0.604 0.968 1.00 93.00 89 PRO A O 1
ATOM 693 N N . PRO A 1 90 ? 4.580 -0.520 2.399 1.00 90.00 90 PRO A N 1
ATOM 694 C CA . PRO A 1 90 ? 5.361 -1.039 3.528 1.00 90.00 90 PRO A CA 1
ATOM 695 C C . PRO A 1 90 ? 5.922 -2.443 3.246 1.00 90.00 90 PRO A C 1
ATOM 697 O O . PRO A 1 90 ? 7.076 -2.727 3.572 1.00 90.00 90 PRO A O 1
ATOM 700 N N . VAL A 1 91 ? 5.152 -3.263 2.518 1.00 93.12 91 VAL A N 1
ATOM 701 C CA . VAL A 1 91 ? 5.519 -4.617 2.058 1.00 93.12 91 VAL A CA 1
ATOM 702 C C . VAL A 1 91 ? 6.807 -4.618 1.221 1.00 93.12 91 VAL A C 1
ATOM 704 O O . VAL A 1 91 ? 7.569 -5.580 1.233 1.00 93.12 91 VAL A O 1
ATOM 707 N N . LEU A 1 92 ? 7.127 -3.511 0.541 1.00 92.44 92 LEU A N 1
ATOM 708 C CA . LEU A 1 92 ? 8.361 -3.394 -0.245 1.00 92.44 92 LEU A CA 1
ATOM 709 C C . LEU A 1 92 ? 9.612 -3.429 0.640 1.00 92.44 92 LEU A C 1
ATOM 711 O O . LEU A 1 92 ? 10.679 -3.864 0.205 1.00 92.44 92 LEU A O 1
ATOM 715 N N . SER A 1 93 ? 9.501 -2.945 1.878 1.00 88.88 93 SER A N 1
ATOM 716 C CA . SER A 1 93 ? 10.607 -2.965 2.831 1.00 88.88 93 SER A CA 1
ATOM 717 C C . SER A 1 93 ? 10.792 -4.337 3.477 1.00 88.88 93 SER A C 1
ATOM 719 O O . SER A 1 93 ? 11.948 -4.737 3.650 1.00 88.88 93 SER A O 1
ATOM 721 N N . SER A 1 94 ? 9.694 -5.025 3.810 1.00 90.62 94 SER A N 1
ATOM 722 C CA . SER A 1 94 ? 9.682 -6.313 4.518 1.00 90.62 94 SER A CA 1
ATOM 723 C C . SER A 1 94 ? 9.858 -7.517 3.593 1.00 90.62 94 SER A C 1
ATOM 725 O O . SER A 1 94 ? 10.750 -8.327 3.826 1.00 90.62 94 SER A O 1
ATOM 727 N N . ASP A 1 95 ? 9.060 -7.600 2.529 1.00 91.31 95 ASP A N 1
ATOM 728 C CA . ASP A 1 95 ? 8.887 -8.810 1.709 1.00 91.31 95 ASP A CA 1
ATOM 729 C C . ASP A 1 95 ? 9.429 -8.639 0.281 1.00 91.31 95 ASP A C 1
ATOM 731 O O . ASP A 1 95 ? 9.629 -9.604 -0.454 1.00 91.31 95 ASP A O 1
ATOM 735 N N . GLY A 1 96 ? 9.740 -7.400 -0.106 1.00 90.44 96 GLY A N 1
ATOM 736 C CA . GLY A 1 96 ? 10.414 -7.083 -1.359 1.00 90.44 96 GLY A CA 1
ATOM 737 C C . GLY A 1 96 ? 9.468 -6.743 -2.509 1.00 90.44 96 GLY A C 1
ATOM 738 O O . GLY A 1 96 ? 8.313 -6.377 -2.320 1.00 90.44 96 GLY A O 1
ATOM 739 N N . PHE A 1 97 ? 10.013 -6.782 -3.725 1.00 92.31 97 PHE A N 1
ATOM 740 C CA . PHE A 1 97 ? 9.420 -6.167 -4.915 1.00 92.31 97 PHE A CA 1
ATOM 741 C C . PHE A 1 97 ? 8.077 -6.773 -5.338 1.00 92.31 97 PHE A C 1
ATOM 743 O O . PHE A 1 97 ? 7.077 -6.067 -5.439 1.00 92.31 97 PHE A O 1
ATOM 750 N N . GLU A 1 98 ? 8.060 -8.078 -5.596 1.00 93.88 98 GLU A N 1
ATOM 751 C CA . GLU A 1 98 ? 6.891 -8.771 -6.136 1.00 93.88 98 GLU A CA 1
ATOM 752 C C . GLU A 1 98 ? 5.733 -8.836 -5.123 1.00 93.88 98 GLU A C 1
ATOM 754 O O . GLU A 1 98 ? 4.633 -8.398 -5.479 1.00 93.88 98 GLU A O 1
ATOM 759 N N . PRO A 1 99 ? 5.946 -9.221 -3.844 1.00 95.19 99 PRO A N 1
ATOM 760 C CA . PRO A 1 99 ? 4.883 -9.176 -2.837 1.00 95.19 99 PRO A CA 1
ATOM 761 C C . PRO A 1 99 ? 4.277 -7.780 -2.660 1.00 95.19 99 PRO A C 1
ATOM 763 O O . PRO A 1 99 ? 3.064 -7.641 -2.502 1.00 95.19 99 PRO A O 1
ATOM 766 N N . ALA A 1 100 ? 5.095 -6.725 -2.741 1.00 95.38 100 ALA A N 1
ATOM 767 C CA . ALA A 1 100 ? 4.606 -5.356 -2.623 1.00 95.38 100 ALA A CA 1
ATOM 768 C C . ALA A 1 100 ? 3.656 -4.964 -3.756 1.00 95.38 100 ALA A C 1
ATOM 770 O O . ALA A 1 100 ? 2.651 -4.295 -3.508 1.00 95.38 100 ALA A O 1
ATOM 771 N N . LEU A 1 101 ? 3.946 -5.382 -4.989 1.00 95.50 101 LEU A N 1
ATOM 772 C CA . LEU A 1 101 ? 3.072 -5.106 -6.125 1.00 95.50 101 LEU A CA 1
ATOM 773 C C . LEU A 1 101 ? 1.766 -5.893 -6.050 1.00 95.50 101 LEU A C 1
ATOM 775 O O . LEU A 1 101 ? 0.714 -5.315 -6.324 1.00 95.50 101 LEU A O 1
ATOM 779 N N . HIS A 1 102 ? 1.807 -7.154 -5.615 1.00 95.94 102 HIS A N 1
ATOM 780 C CA . HIS A 1 102 ? 0.593 -7.939 -5.382 1.00 95.94 102 HIS A CA 1
ATOM 781 C C . HIS A 1 102 ? -0.301 -7.296 -4.319 1.00 95.94 102 HIS A C 1
ATOM 783 O O . HIS A 1 102 ? -1.480 -7.071 -4.581 1.00 95.94 102 HIS A O 1
ATOM 789 N N . ALA A 1 103 ? 0.267 -6.863 -3.190 1.00 94.62 103 ALA A N 1
ATOM 790 C CA . ALA A 1 103 ? -0.484 -6.152 -2.156 1.00 94.62 103 ALA A CA 1
ATOM 791 C C . ALA A 1 103 ? -1.109 -4.837 -2.670 1.00 94.62 103 ALA A C 1
ATOM 793 O O . ALA A 1 103 ? -2.203 -4.442 -2.261 1.00 94.62 103 ALA A O 1
ATOM 794 N N . VAL A 1 104 ? -0.439 -4.120 -3.582 1.00 94.94 104 VAL A N 1
ATOM 795 C CA . VAL A 1 104 ? -1.029 -2.938 -4.232 1.00 94.94 104 VAL A CA 1
ATOM 796 C C . VAL A 1 104 ? -2.171 -3.345 -5.165 1.00 94.94 104 VAL A C 1
ATOM 798 O O . VAL A 1 104 ? -3.240 -2.741 -5.084 1.00 94.94 104 VAL A O 1
ATOM 801 N N . ALA A 1 105 ? -1.963 -4.346 -6.018 1.00 95.19 105 ALA A N 1
ATOM 802 C CA . ALA A 1 105 ? -2.935 -4.795 -7.011 1.00 95.19 105 ALA A CA 1
ATOM 803 C C . ALA A 1 105 ? -4.219 -5.351 -6.380 1.00 95.19 105 ALA A C 1
ATOM 805 O O . ALA A 1 105 ? -5.310 -4.989 -6.819 1.00 95.19 105 ALA A O 1
ATOM 806 N N . GLU A 1 106 ? -4.105 -6.130 -5.301 1.00 94.25 106 GLU A N 1
ATOM 807 C CA . GLU A 1 106 ? -5.249 -6.638 -4.534 1.00 94.25 106 GLU A CA 1
ATOM 808 C C . GLU A 1 106 ? -6.140 -5.498 -4.034 1.00 94.25 106 GLU A C 1
ATOM 810 O O . GLU A 1 106 ? -7.352 -5.511 -4.250 1.00 94.25 106 GLU A O 1
ATOM 815 N N . ARG A 1 107 ? -5.542 -4.446 -3.461 1.00 91.06 107 ARG A N 1
ATOM 816 C CA . ARG A 1 107 ? -6.291 -3.262 -3.004 1.00 91.06 107 ARG A CA 1
ATOM 817 C C . ARG A 1 107 ? -6.969 -2.507 -4.148 1.00 91.06 107 ARG A C 1
ATOM 819 O O . ARG A 1 107 ? -8.020 -1.905 -3.941 1.00 91.06 107 ARG A O 1
ATOM 826 N N . GLN A 1 108 ? -6.376 -2.517 -5.342 1.00 92.31 108 GLN A N 1
ATOM 827 C CA . GLN A 1 108 ? -6.964 -1.894 -6.533 1.00 92.31 108 GLN A CA 1
ATOM 828 C C . GLN A 1 108 ? -7.994 -2.792 -7.239 1.00 92.31 108 GLN A C 1
ATOM 830 O O . GLN A 1 108 ? -8.689 -2.315 -8.132 1.00 92.31 108 GLN A O 1
ATOM 835 N N . GLY A 1 109 ? -8.131 -4.068 -6.858 1.00 93.25 109 GLY A N 1
ATOM 836 C CA . GLY A 1 109 ? -8.981 -5.023 -7.576 1.00 93.25 109 GLY A CA 1
ATOM 837 C C . GLY A 1 109 ? -8.464 -5.322 -8.988 1.00 93.25 109 GLY A C 1
ATOM 838 O O . GLY A 1 109 ? -9.246 -5.389 -9.937 1.00 93.25 109 GLY A O 1
ATOM 839 N N . VAL A 1 110 ? -7.141 -5.434 -9.132 1.00 94.56 110 VAL A N 1
ATOM 840 C CA . VAL A 1 110 ? -6.446 -5.695 -10.399 1.00 94.56 110 VAL A CA 1
ATOM 841 C C . VAL A 1 110 ? -5.772 -7.063 -10.326 1.00 94.56 110 VAL A C 1
ATOM 843 O O . VAL A 1 110 ? -5.064 -7.361 -9.367 1.00 94.56 110 VAL A O 1
ATOM 846 N N . ALA A 1 111 ? -5.963 -7.895 -11.351 1.00 94.25 111 ALA A N 1
ATOM 847 C CA . ALA A 1 111 ? -5.238 -9.157 -11.464 1.00 94.25 111 ALA A CA 1
ATOM 848 C C . ALA A 1 111 ? -3.827 -8.871 -11.992 1.00 94.25 111 ALA A C 1
ATOM 850 O O . ALA A 1 111 ? -3.691 -8.319 -13.081 1.00 94.25 111 ALA A O 1
ATOM 851 N N . LEU A 1 112 ? -2.792 -9.239 -11.238 1.00 96.88 112 LEU A N 1
ATOM 852 C CA . LEU A 1 112 ? -1.404 -8.893 -11.545 1.00 96.88 112 LEU A CA 1
ATOM 853 C C . LEU A 1 112 ? -0.553 -10.143 -11.792 1.00 96.88 112 LEU A C 1
ATOM 855 O O . LEU A 1 112 ? -0.601 -11.085 -11.004 1.00 96.88 112 LEU A O 1
ATOM 859 N N . ALA A 1 113 ? 0.267 -10.107 -12.839 1.00 96.38 113 ALA A N 1
ATOM 860 C CA . ALA A 1 113 ? 1.412 -10.989 -13.033 1.00 96.38 113 ALA A CA 1
ATOM 861 C C . ALA A 1 113 ? 2.696 -10.149 -13.077 1.00 96.38 113 ALA A C 1
ATOM 863 O O . ALA A 1 113 ? 2.738 -9.101 -13.727 1.00 96.38 113 ALA A O 1
ATOM 864 N N . VAL A 1 114 ? 3.743 -10.598 -12.383 1.00 95.81 114 VAL A N 1
ATOM 865 C CA . VAL A 1 114 ? 5.030 -9.897 -12.313 1.00 95.81 114 VAL A CA 1
ATOM 866 C C . VAL A 1 114 ? 6.132 -10.799 -12.850 1.00 95.81 114 VAL A C 1
ATOM 868 O O . VAL A 1 114 ? 6.287 -11.944 -12.439 1.00 95.81 114 VAL A O 1
ATOM 871 N N . HIS A 1 115 ? 6.934 -10.261 -13.762 1.00 93.88 115 HIS A N 1
ATOM 872 C CA . HIS A 1 115 ? 8.141 -10.897 -14.267 1.00 93.88 115 HIS A CA 1
ATOM 873 C C . HIS A 1 115 ? 9.297 -9.907 -14.152 1.00 93.88 115 HIS A C 1
ATOM 875 O O . HIS A 1 115 ? 9.326 -8.890 -14.846 1.00 93.88 115 HIS A O 1
ATOM 881 N N . SER A 1 116 ? 10.263 -10.179 -13.280 1.00 89.62 116 SER A N 1
ATOM 882 C CA . SER A 1 116 ? 11.407 -9.286 -13.082 1.00 89.62 116 SER A CA 1
ATOM 883 C C . SER A 1 116 ? 12.735 -9.999 -13.274 1.00 89.62 116 SER A C 1
ATOM 885 O O . SER A 1 116 ? 13.001 -11.002 -12.611 1.00 89.62 116 SER A O 1
ATOM 887 N N . ASP A 1 117 ? 13.598 -9.423 -14.110 1.00 87.75 117 ASP A N 1
ATOM 888 C CA . ASP A 1 117 ? 15.022 -9.752 -14.095 1.00 87.75 117 ASP A CA 1
ATOM 889 C C . ASP A 1 117 ? 15.641 -9.367 -12.732 1.00 87.75 117 ASP A C 1
ATOM 891 O O . ASP A 1 117 ? 15.171 -8.422 -12.086 1.00 87.75 117 ASP A O 1
ATOM 895 N N . PRO A 1 118 ? 16.732 -10.024 -12.292 1.00 86.81 118 PRO A N 1
ATOM 896 C CA . PRO A 1 118 ? 17.451 -9.621 -11.089 1.00 86.81 118 PRO A CA 1
ATOM 897 C C . PRO A 1 118 ? 17.949 -8.168 -11.168 1.00 86.81 118 PRO A C 1
ATOM 899 O O . PRO A 1 118 ? 18.770 -7.798 -12.017 1.00 86.81 118 PRO A O 1
ATOM 902 N N . VAL A 1 119 ? 17.478 -7.343 -10.235 1.00 87.94 119 VAL A N 1
ATOM 903 C CA . VAL A 1 119 ? 17.855 -5.933 -10.077 1.00 87.94 119 VAL A CA 1
ATOM 904 C C . VAL A 1 119 ? 18.279 -5.656 -8.637 1.00 87.94 119 VAL A C 1
ATOM 906 O O . VAL A 1 119 ? 17.936 -6.398 -7.718 1.00 87.94 119 VAL A O 1
ATOM 909 N N . ASP A 1 120 ? 19.050 -4.591 -8.425 1.00 89.94 120 ASP A N 1
ATOM 910 C CA . ASP A 1 120 ? 19.394 -4.153 -7.075 1.00 89.94 120 ASP A CA 1
ATOM 911 C C . ASP A 1 120 ? 18.170 -3.567 -6.344 1.00 89.94 120 ASP A C 1
ATOM 913 O O . ASP A 1 120 ? 17.155 -3.205 -6.947 1.00 89.94 120 ASP A O 1
ATOM 917 N N . ARG A 1 121 ? 18.279 -3.442 -5.018 1.00 88.94 121 ARG A N 1
ATOM 918 C CA . ARG A 1 121 ? 17.174 -2.991 -4.161 1.00 88.94 121 ARG A CA 1
ATOM 919 C C . ARG A 1 121 ? 16.693 -1.573 -4.488 1.00 88.94 121 ARG A C 1
ATOM 921 O O . ARG A 1 121 ? 15.500 -1.307 -4.352 1.00 88.94 121 ARG A O 1
ATOM 928 N N . ALA A 1 122 ? 17.584 -0.668 -4.895 1.00 89.81 122 ALA A N 1
ATOM 929 C CA . ALA A 1 122 ? 17.204 0.709 -5.202 1.00 89.81 122 ALA A CA 1
ATOM 930 C C . ALA A 1 122 ? 16.394 0.766 -6.503 1.00 89.81 122 ALA A C 1
ATOM 932 O O . ALA A 1 122 ? 15.330 1.384 -6.545 1.00 89.81 122 ALA A O 1
ATOM 933 N N . THR A 1 123 ? 16.844 0.041 -7.526 1.00 90.94 123 THR A N 1
ATOM 934 C CA . THR A 1 123 ? 16.110 -0.120 -8.784 1.00 90.94 123 THR A CA 1
ATOM 935 C C . THR A 1 123 ? 14.752 -0.790 -8.568 1.00 90.94 123 THR A C 1
ATOM 937 O O . THR A 1 123 ? 13.747 -0.313 -9.097 1.00 90.94 123 THR A O 1
ATOM 940 N N . ALA A 1 124 ? 14.693 -1.864 -7.774 1.00 91.50 124 ALA A N 1
ATOM 941 C CA . ALA A 1 124 ? 13.438 -2.534 -7.441 1.00 91.50 124 ALA A CA 1
ATOM 942 C C . ALA A 1 124 ? 12.443 -1.568 -6.783 1.00 91.50 124 ALA A C 1
ATOM 944 O O . ALA A 1 124 ? 11.283 -1.508 -7.182 1.00 91.50 124 ALA A O 1
ATOM 945 N N . ALA A 1 125 ? 12.899 -0.761 -5.821 1.00 93.12 125 ALA A N 1
ATOM 946 C CA . ALA A 1 125 ? 12.042 0.220 -5.168 1.00 93.12 125 ALA A CA 1
ATOM 947 C C . ALA A 1 125 ? 11.509 1.273 -6.154 1.00 93.12 125 ALA A C 1
ATOM 949 O O . ALA A 1 125 ? 10.307 1.531 -6.193 1.00 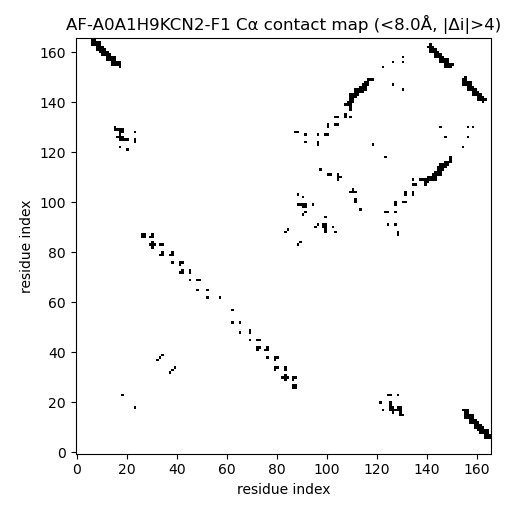93.12 125 ALA A O 1
ATOM 950 N N . ALA A 1 126 ? 12.380 1.820 -7.003 1.00 94.19 126 ALA A N 1
ATOM 951 C CA . ALA A 1 126 ? 12.011 2.789 -8.033 1.00 94.19 126 ALA A CA 1
ATOM 952 C C . ALA A 1 126 ? 10.994 2.245 -9.047 1.00 94.19 126 ALA A C 1
ATOM 954 O O . ALA A 1 126 ? 10.030 2.932 -9.400 1.00 94.19 126 ALA A O 1
ATOM 955 N N . ALA A 1 127 ? 11.193 1.007 -9.506 1.00 94.38 127 ALA A N 1
ATOM 956 C CA . ALA A 1 127 ? 10.254 0.319 -10.383 1.00 94.38 127 ALA A CA 1
ATOM 957 C C . ALA A 1 127 ? 8.924 0.048 -9.666 1.00 94.38 127 ALA A C 1
ATOM 959 O O . ALA A 1 127 ? 7.863 0.249 -10.251 1.00 94.38 127 ALA A O 1
ATOM 960 N N . CYS A 1 128 ? 8.969 -0.346 -8.390 1.00 95.12 128 CYS A N 1
ATOM 961 C CA . CYS A 1 128 ? 7.776 -0.690 -7.622 1.00 95.12 128 CYS A CA 1
ATOM 962 C C . CYS A 1 128 ? 6.877 0.525 -7.454 1.00 95.12 128 CYS A C 1
ATOM 964 O O . CYS A 1 128 ? 5.669 0.414 -7.631 1.00 95.12 128 CYS A O 1
ATOM 966 N N . LEU A 1 129 ? 7.460 1.683 -7.139 1.00 96.38 129 LEU A N 1
ATOM 967 C CA . LEU A 1 129 ? 6.706 2.924 -7.007 1.00 96.38 129 LEU A CA 1
ATOM 968 C C . LEU A 1 129 ? 6.074 3.337 -8.336 1.00 96.38 129 LEU A C 1
ATOM 970 O O . LEU A 1 129 ? 4.894 3.669 -8.349 1.00 96.38 129 LEU A O 1
ATOM 974 N N . ALA A 1 130 ? 6.809 3.239 -9.448 1.00 95.88 130 ALA A N 1
ATOM 975 C CA . ALA A 1 130 ? 6.267 3.562 -10.767 1.00 95.88 130 ALA A CA 1
ATOM 976 C C . ALA A 1 130 ? 5.072 2.664 -11.129 1.00 95.88 130 ALA A C 1
ATOM 978 O O . ALA A 1 130 ? 4.034 3.156 -11.567 1.00 95.88 130 ALA A O 1
ATOM 979 N N . VAL A 1 131 ? 5.193 1.350 -10.908 1.00 96.38 131 VAL A N 1
ATOM 980 C CA . VAL A 1 131 ? 4.097 0.399 -11.151 1.00 96.38 131 VAL A CA 1
ATOM 981 C C . VAL A 1 131 ? 2.937 0.651 -10.191 1.00 96.38 131 VAL A C 1
ATOM 983 O O . VAL A 1 131 ? 1.793 0.672 -10.626 1.00 96.38 131 VAL A O 1
ATOM 986 N N . ALA A 1 132 ? 3.201 0.881 -8.904 1.00 95.38 132 ALA A N 1
ATOM 987 C CA . ALA A 1 132 ? 2.158 1.147 -7.917 1.00 95.38 132 ALA A CA 1
ATOM 988 C C . ALA A 1 132 ? 1.378 2.437 -8.227 1.00 95.38 132 ALA A C 1
ATOM 990 O O . ALA A 1 132 ? 0.155 2.457 -8.093 1.00 95.38 132 ALA A O 1
ATOM 991 N N . ASP A 1 133 ? 2.067 3.495 -8.669 1.00 95.44 133 ASP A N 1
ATOM 992 C CA . ASP A 1 133 ? 1.445 4.734 -9.146 1.00 95.44 133 ASP A CA 1
ATOM 993 C C . ASP A 1 133 ? 0.552 4.461 -10.363 1.0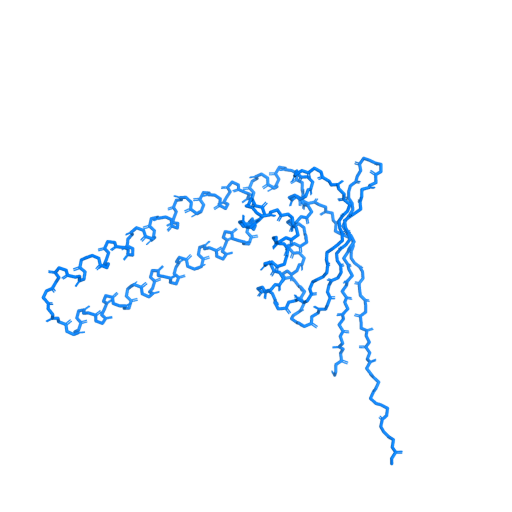0 95.44 133 ASP A C 1
ATOM 995 O O . ASP A 1 133 ? -0.578 4.944 -10.424 1.00 95.44 133 ASP A O 1
ATOM 999 N N . HIS A 1 134 ? 1.031 3.640 -11.301 1.00 95.75 134 HIS A N 1
ATOM 1000 C CA . HIS A 1 134 ? 0.277 3.261 -12.492 1.00 95.75 134 HIS A CA 1
ATOM 1001 C C . HIS A 1 134 ? -0.975 2.448 -12.153 1.00 95.75 134 HIS A C 1
ATOM 1003 O O . HIS A 1 134 ? -2.067 2.804 -12.595 1.00 95.75 134 HIS A O 1
ATOM 1009 N N . LEU A 1 135 ? -0.848 1.416 -11.311 1.00 95.00 135 LEU A N 1
ATOM 1010 C CA . LEU A 1 135 ? -1.947 0.538 -10.892 1.00 95.00 135 LEU A CA 1
ATOM 1011 C C . LEU A 1 135 ? -3.111 1.307 -10.256 1.00 95.00 135 LEU A C 1
ATOM 1013 O O . LEU A 1 135 ? -4.258 0.926 -10.453 1.00 95.00 135 LEU A O 1
ATOM 1017 N N . ARG A 1 136 ? -2.844 2.417 -9.557 1.00 91.56 136 ARG A N 1
ATOM 1018 C CA . ARG A 1 136 ? -3.894 3.288 -8.993 1.00 91.56 136 ARG A CA 1
ATOM 1019 C C . ARG A 1 136 ? -4.766 3.983 -10.040 1.00 91.56 136 ARG A C 1
ATOM 1021 O O . ARG A 1 136 ? -5.857 4.440 -9.716 1.00 91.56 136 ARG A O 1
ATOM 1028 N N . SER A 1 137 ? -4.284 4.098 -11.274 1.00 91.81 137 SER A N 1
ATOM 1029 C CA . SER A 1 137 ? -5.037 4.666 -12.399 1.00 91.81 137 SER A CA 1
ATOM 1030 C C . SER A 1 137 ? -5.735 3.605 -13.257 1.00 91.81 137 SER A C 1
ATOM 1032 O O . SER A 1 137 ? -6.571 3.944 -14.098 1.00 91.81 137 SER A O 1
ATOM 1034 N N . VAL A 1 138 ? -5.394 2.327 -13.061 1.00 93.06 138 VAL A N 1
ATOM 1035 C CA . VAL A 1 138 ? -5.934 1.213 -13.842 1.00 93.06 138 VAL A CA 1
ATOM 1036 C C . VAL A 1 138 ? -7.351 0.889 -13.350 1.00 93.06 138 VAL A C 1
ATOM 1038 O O . VAL A 1 138 ? -7.578 0.799 -12.144 1.00 93.06 138 VAL A O 1
ATOM 1041 N N . PRO A 1 139 ? -8.332 0.699 -14.252 1.00 91.25 139 PRO A N 1
ATOM 1042 C CA . PRO A 1 139 ? -9.674 0.311 -13.849 1.00 91.25 139 PRO A CA 1
ATOM 1043 C C . PRO A 1 139 ? -9.708 -1.041 -13.135 1.00 91.25 139 PRO A C 1
ATOM 1045 O O . PRO A 1 139 ? -9.005 -1.976 -13.531 1.00 91.25 139 PRO A O 1
ATOM 1048 N N . ARG A 1 140 ? -10.630 -1.158 -12.173 1.00 85.62 140 ARG A N 1
ATOM 1049 C CA . ARG A 1 140 ? -11.021 -2.440 -11.573 1.00 85.62 140 ARG A CA 1
ATOM 1050 C C . ARG A 1 140 ? -11.366 -3.443 -12.686 1.00 85.62 140 ARG A C 1
ATOM 1052 O O . ARG A 1 140 ? -11.911 -3.043 -13.720 1.00 85.62 140 ARG A O 1
ATOM 1059 N N . ASP A 1 141 ? -10.993 -4.707 -12.491 1.00 85.25 141 ASP A N 1
ATOM 1060 C CA . ASP A 1 141 ? -11.188 -5.817 -13.446 1.00 85.25 141 ASP A CA 1
ATOM 1061 C C . ASP A 1 141 ? -10.288 -5.786 -14.700 1.00 85.25 141 ASP A C 1
ATOM 1063 O O . ASP A 1 141 ? -10.636 -6.317 -15.759 1.00 85.25 141 ASP A O 1
ATOM 1067 N N . THR A 1 142 ? -9.109 -5.171 -14.595 1.00 91.44 142 THR A N 1
ATOM 1068 C CA . THR A 1 142 ? -8.059 -5.254 -15.625 1.00 91.44 142 THR A CA 1
ATOM 1069 C C . THR A 1 142 ? -7.047 -6.339 -15.251 1.00 91.44 142 THR A C 1
ATOM 1071 O O . THR A 1 142 ? -6.694 -6.480 -14.079 1.00 91.44 142 THR A O 1
ATOM 1074 N N . HIS A 1 143 ? -6.562 -7.101 -16.234 1.00 93.94 143 HIS A N 1
ATOM 1075 C CA . HIS A 1 143 ? -5.394 -7.962 -16.063 1.00 93.94 143 HIS A CA 1
ATOM 1076 C C . HIS A 1 143 ? -4.133 -7.191 -16.450 1.00 93.94 143 HIS A C 1
ATOM 1078 O O . HIS A 1 143 ? -4.085 -6.586 -17.521 1.00 93.94 143 HIS A O 1
ATOM 1084 N N . VAL A 1 144 ? -3.131 -7.181 -15.578 1.00 96.25 144 VAL A N 1
ATOM 1085 C CA . VAL A 1 144 ? -1.896 -6.422 -15.759 1.00 96.25 144 VAL A CA 1
ATOM 1086 C C . VAL A 1 144 ? -0.696 -7.364 -15.694 1.00 96.25 144 VAL A C 1
ATOM 1088 O O . VAL A 1 144 ? -0.476 -8.023 -14.684 1.00 96.25 144 VAL A O 1
ATOM 1091 N N . ASP A 1 145 ? 0.098 -7.399 -16.762 1.00 96.75 145 ASP A N 1
ATOM 1092 C CA . ASP A 1 145 ? 1.401 -8.075 -16.826 1.00 96.75 145 ASP A CA 1
ATOM 1093 C C . ASP A 1 145 ? 2.500 -7.011 -16.735 1.00 96.75 145 ASP A C 1
ATOM 1095 O O . ASP A 1 145 ? 2.551 -6.081 -17.548 1.00 96.75 145 ASP A O 1
ATOM 1099 N N . VAL A 1 146 ? 3.353 -7.119 -15.719 1.00 96.62 146 VAL A N 1
ATOM 1100 C CA . VAL A 1 146 ? 4.488 -6.224 -15.494 1.00 96.62 146 VAL A CA 1
ATOM 1101 C C . VAL A 1 146 ? 5.775 -6.964 -15.804 1.00 96.62 146 VAL A C 1
ATOM 1103 O O . VAL A 1 146 ? 6.100 -7.956 -15.153 1.00 96.62 146 VAL A O 1
ATOM 1106 N N . ARG A 1 147 ? 6.568 -6.422 -16.730 1.00 94.81 147 ARG A N 1
ATOM 1107 C CA . ARG A 1 147 ? 7.908 -6.920 -17.049 1.00 94.81 147 ARG A CA 1
ATOM 1108 C C . ARG A 1 147 ? 8.964 -5.888 -16.724 1.00 94.81 147 ARG A C 1
ATOM 1110 O O . ARG A 1 147 ? 9.025 -4.829 -17.347 1.00 94.81 147 ARG A O 1
ATOM 1117 N N . VAL A 1 148 ? 9.833 -6.221 -15.779 1.00 92.38 148 VAL A N 1
ATOM 1118 C CA . VAL A 1 148 ? 11.012 -5.419 -15.446 1.00 92.38 148 VAL A CA 1
ATOM 1119 C C . VAL A 1 148 ? 12.215 -6.023 -16.147 1.00 92.38 148 VAL A C 1
ATOM 1121 O O . VAL A 1 148 ? 12.602 -7.153 -15.847 1.00 92.38 148 VAL A O 1
ATOM 1124 N N . ARG A 1 149 ? 12.807 -5.269 -17.078 1.00 87.62 149 ARG A N 1
ATOM 1125 C CA . ARG A 1 149 ? 13.965 -5.720 -17.858 1.00 87.62 149 ARG A CA 1
ATOM 1126 C C . ARG A 1 149 ? 15.174 -4.835 -17.624 1.00 87.62 149 ARG A C 1
ATOM 1128 O O . ARG A 1 149 ? 15.079 -3.604 -17.679 1.00 87.62 149 ARG A O 1
ATOM 1135 N N . ARG A 1 150 ? 16.331 -5.467 -17.427 1.00 83.38 150 ARG A N 1
ATOM 1136 C CA . ARG A 1 150 ? 17.613 -4.766 -17.301 1.00 83.38 150 ARG A CA 1
ATOM 1137 C C . ARG A 1 150 ? 18.286 -4.635 -18.668 1.00 83.38 150 ARG A C 1
ATOM 1139 O O . ARG A 1 150 ? 18.598 -5.627 -19.315 1.00 83.38 150 ARG A O 1
ATOM 1146 N N . GLY A 1 151 ? 18.522 -3.399 -19.099 1.00 78.12 151 GLY A N 1
ATOM 1147 C CA . GLY A 1 151 ? 19.313 -3.061 -20.282 1.00 78.12 151 GLY A CA 1
ATOM 1148 C C . GLY A 1 151 ? 20.720 -2.569 -19.929 1.00 78.12 151 GLY A C 1
ATOM 1149 O O . GLY A 1 151 ? 21.118 -2.525 -18.762 1.00 78.12 151 GLY A O 1
ATOM 1150 N N . LEU A 1 152 ? 21.482 -2.154 -20.946 1.00 73.00 152 LEU A N 1
ATOM 1151 C CA . LEU A 1 152 ? 22.792 -1.520 -20.764 1.00 73.00 152 LEU A CA 1
ATOM 1152 C C . LEU A 1 152 ? 22.616 -0.171 -20.044 1.00 73.00 152 LEU A C 1
ATOM 1154 O O . LEU A 1 152 ? 22.197 0.817 -20.642 1.00 73.00 152 LEU A O 1
ATOM 1158 N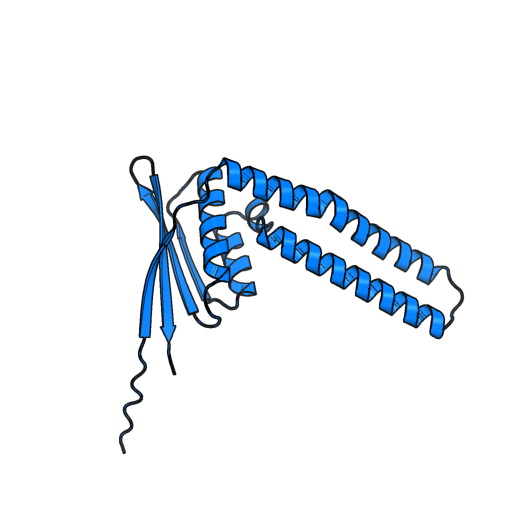 N . GLY A 1 153 ? 22.879 -0.158 -18.735 1.00 73.94 153 GLY A N 1
ATOM 1159 C CA . GLY A 1 153 ? 22.839 1.041 -17.888 1.00 73.94 153 GLY A CA 1
ATOM 1160 C C . GLY A 1 153 ? 21.444 1.601 -17.582 1.00 73.94 153 GLY A C 1
ATOM 1161 O O . GLY A 1 153 ? 21.343 2.682 -17.014 1.00 73.94 153 GLY A O 1
ATOM 1162 N N . SER A 1 154 ? 20.369 0.899 -17.948 1.00 77.25 154 SER A N 1
ATOM 1163 C CA . SER A 1 154 ? 18.988 1.358 -17.742 1.00 77.25 154 SER A CA 1
ATOM 1164 C C . SER A 1 154 ? 18.062 0.202 -17.381 1.00 77.25 154 SER A C 1
ATOM 1166 O O . SER A 1 154 ? 18.302 -0.943 -17.765 1.00 77.25 154 SER A O 1
ATOM 1168 N N . VAL A 1 155 ? 17.000 0.503 -16.637 1.00 85.06 155 VAL A N 1
ATOM 1169 C CA . VAL A 1 155 ? 15.933 -0.449 -16.317 1.00 85.06 155 VAL A CA 1
ATOM 1170 C C . VAL A 1 155 ? 14.625 0.078 -16.867 1.00 85.06 155 VAL A C 1
ATOM 1172 O O . VAL A 1 155 ? 14.296 1.253 -16.696 1.00 85.06 155 VAL A O 1
ATOM 1175 N N . TRP A 1 156 ? 13.905 -0.803 -17.550 1.00 87.69 156 TRP A N 1
ATOM 1176 C CA . TRP A 1 156 ? 12.628 -0.502 -18.176 1.00 87.69 156 TRP A CA 1
ATOM 1177 C C . TRP A 1 156 ? 11.548 -1.344 -17.524 1.00 87.69 156 TRP A C 1
ATOM 1179 O O . TRP A 1 156 ? 11.760 -2.521 -17.229 1.00 87.69 156 TRP A O 1
ATOM 1189 N N . VAL A 1 157 ? 10.394 -0.725 -17.318 1.00 94.25 157 VAL A N 1
ATOM 1190 C CA . VAL A 1 157 ? 9.201 -1.397 -16.825 1.00 94.25 157 VAL A CA 1
ATOM 1191 C C . VAL A 1 157 ? 8.171 -1.340 -17.941 1.00 94.25 157 VAL A C 1
ATOM 1193 O O . VAL A 1 157 ? 7.647 -0.271 -18.247 1.00 94.25 157 VAL A O 1
ATOM 1196 N N . ASP A 1 158 ? 7.916 -2.473 -18.579 1.00 94.75 158 ASP A N 1
ATOM 1197 C CA . ASP A 1 158 ? 6.845 -2.607 -19.559 1.00 94.75 158 ASP A CA 1
ATOM 1198 C C . ASP A 1 158 ? 5.609 -3.164 -18.846 1.00 94.75 158 ASP A C 1
ATOM 1200 O O . ASP A 1 158 ? 5.671 -4.201 -18.190 1.00 94.75 158 ASP A O 1
ATOM 1204 N N . VAL A 1 159 ? 4.486 -2.464 -18.958 1.00 95.56 159 VAL A N 1
ATOM 1205 C CA . VAL A 1 159 ? 3.202 -2.841 -18.368 1.00 95.56 159 VAL A CA 1
ATOM 1206 C C . VAL A 1 159 ? 2.219 -3.110 -19.491 1.00 95.56 159 VAL A C 1
ATOM 1208 O O . VAL A 1 159 ? 2.014 -2.255 -20.351 1.00 95.56 159 VAL A O 1
ATOM 1211 N N . THR A 1 160 ? 1.615 -4.291 -19.500 1.00 95.31 160 THR A N 1
ATOM 1212 C CA . THR A 1 160 ? 0.565 -4.658 -20.451 1.00 95.31 160 THR A CA 1
ATOM 1213 C C . THR A 1 160 ? -0.749 -4.813 -19.710 1.00 95.31 160 THR A C 1
ATOM 1215 O O . THR A 1 160 ? -0.864 -5.638 -18.815 1.00 95.31 160 THR A O 1
ATOM 1218 N N . GLU A 1 161 ? -1.731 -4.010 -20.090 1.00 94.19 161 GLU A N 1
ATOM 1219 C CA . GLU A 1 161 ? -3.093 -4.031 -19.574 1.00 94.19 161 GLU A CA 1
ATOM 1220 C C . GLU A 1 161 ? -3.994 -4.739 -20.580 1.00 94.19 161 GLU A C 1
ATOM 1222 O O . GLU A 1 161 ? -4.046 -4.360 -21.754 1.00 94.19 161 GLU A O 1
ATOM 1227 N N . GLU A 1 162 ? -4.745 -5.725 -20.115 1.00 90.69 162 GLU A N 1
ATOM 1228 C CA . GLU A 1 162 ? -5.767 -6.403 -20.890 1.00 90.69 162 GLU A CA 1
ATOM 1229 C C . GLU A 1 162 ? -7.107 -6.296 -20.170 1.00 90.69 162 GLU A C 1
ATOM 1231 O O . GLU A 1 162 ? -7.272 -6.739 -19.032 1.00 90.69 162 GLU A O 1
ATOM 1236 N N . ARG A 1 163 ? -8.084 -5.701 -20.858 1.00 84.88 163 ARG A N 1
ATOM 1237 C CA . ARG A 1 163 ? -9.453 -5.594 -20.360 1.00 84.88 163 ARG A CA 1
ATOM 1238 C C . ARG A 1 163 ? -10.426 -6.267 -21.314 1.00 84.88 163 ARG A C 1
ATOM 1240 O O . ARG A 1 163 ? -10.388 -6.038 -22.528 1.00 84.88 163 ARG A O 1
ATOM 1247 N N . VAL A 1 164 ? -11.327 -7.060 -20.745 1.00 73.50 164 VAL A N 1
ATOM 1248 C CA . VAL A 1 164 ? -12.490 -7.597 -21.451 1.00 73.50 164 VAL A CA 1
ATOM 1249 C C . VAL A 1 164 ? -13.613 -6.569 -21.344 1.00 73.50 164 VAL A C 1
ATOM 1251 O O . VAL A 1 164 ? -14.056 -6.248 -20.243 1.00 73.50 164 VAL A O 1
ATOM 1254 N N . CYS A 1 165 ? -14.047 -6.018 -22.477 1.00 65.62 165 CYS A N 1
ATOM 1255 C CA . CYS A 1 165 ? -15.218 -5.145 -22.522 1.00 65.62 165 CYS A CA 1
ATOM 1256 C C . CYS A 1 165 ? -16.453 -5.988 -22.866 1.00 65.62 165 CYS A C 1
ATOM 1258 O O . CYS A 1 165 ? -16.479 -6.620 -23.928 1.00 65.62 165 CYS A O 1
ATOM 1260 N N . GLY A 1 166 ? -17.425 -6.008 -21.950 1.00 58.44 166 GLY A N 1
ATOM 1261 C CA . GLY A 1 166 ? -18.766 -6.573 -22.138 1.00 58.44 166 GLY A CA 1
ATOM 1262 C C . GLY A 1 166 ? -19.786 -5.512 -22.518 1.00 58.44 166 GLY A C 1
ATOM 1263 O O . GLY A 1 166 ? -19.535 -4.325 -22.204 1.00 58.44 166 GLY A O 1
#

Organism: NCBI:txid155974

Foldseek 3Di:
DDDPPPWDKDKDKDKWAFADLVLLVVLLVVLCCLCVPVLVVLVVVLVVLVVVLVVDDDDPVVNVVSVVVSVVSVVVNVVSNVSSCLSFQPCCVVVNQPVSLVVLLVVQQEAEDEAEDDDDSSRSRRLSNRSSNVSNVDHHQKYKYWYWDDDDVGIMIMIMIIHTDD

Nearest PDB structures (foldseek):
  3hr0-assembly1_B  TM=6.631E-01  e=1.398E+00  Homo sapiens
  8a3k-assembly1_UNK  TM=6.418E-01  e=2.757E+00  synthetic construct

Sequence (166 aa):
MNPITRWWRRVRTVRLRPVDPTTCALRRGLERDLNDGPAQRVAALSVELGLLSVDLPDNPTLNGRIDELQGSLAAVLAELREIGGALYPPVLSSDGFEPALHAVAERQGVALAVHSDPVDRATAAAACLAVADHLRSVPRDTHVDVRVRRGLGSVWVDVTEERVCG

InterPro domains:
  IPR011712 Signal transduction histidine kinase, subgroup 3, dimerisation and phosphoacceptor domain [PF07730] (27-92)